Protein AF-A0A849GYH5-F1 (afdb_monomer)

Sequence (51 aa):
MTDTILRTKDITKPTAFSLSPDAETRAALAEDLGITAIRKLTFSGEIAPDG

Solvent-accessible surface area (backbone atoms only — not comparable to full-atom values): 3482 Å² total; per-residue (Å²): 132,88,84,78,82,83,54,76,90,76,48,85,54,75,41,79,47,76,49,64,68,53,75,67,57,31,49,55,50,15,59,76,69,73,47,98,68,60,93,76,61,73,52,70,53,66,54,59,75,93,126

pLDDT: mean 83.04, std 11.48, range [36.56, 94.19]

Radius of gyration: 14.2 Å; Cα contacts (8 Å, |Δi|>4): 49; chains: 1; bounding box: 28×24×35 Å

Secondary structure (DSSP, 8-state):
-------GGG--S-EEEEE---HHHHHHHHHHTT-S--S---EEEEE----

Mean predicted a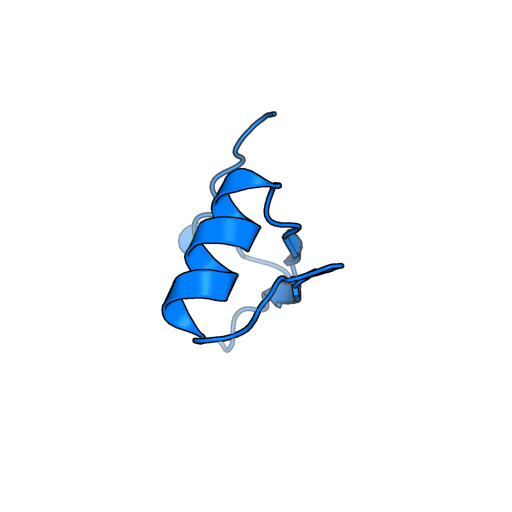ligned error: 7.1 Å

Structure (mmCIF, N/CA/C/O backbone):
data_AF-A0A849GYH5-F1
#
_entry.id   AF-A0A849GYH5-F1
#
loop_
_atom_site.group_PDB
_atom_site.id
_atom_site.type_symbol
_atom_site.label_atom_id
_atom_site.label_alt_id
_atom_site.label_comp_id
_atom_site.label_asym_id
_atom_site.label_entity_id
_atom_site.label_seq_id
_atom_site.pdbx_PDB_ins_code
_atom_site.Cartn_x
_atom_site.Cartn_y
_atom_site.Cartn_z
_atom_site.occupancy
_atom_site.B_iso_or_equiv
_atom_site.auth_seq_id
_atom_site.auth_comp_id
_atom_site.auth_asym_id
_atom_site.auth_atom_id
_atom_site.pdbx_PDB_model_num
ATOM 1 N N . MET A 1 1 ? -0.717 16.683 1.489 1.00 40.72 1 MET A N 1
ATOM 2 C CA . MET A 1 1 ? 0.201 15.553 1.244 1.00 40.72 1 MET A CA 1
ATOM 3 C C . MET A 1 1 ? 0.198 15.357 -0.261 1.00 40.72 1 MET A C 1
ATOM 5 O O . MET A 1 1 ? -0.878 15.197 -0.815 1.00 40.72 1 MET A O 1
ATOM 9 N N . THR A 1 2 ? 1.314 15.626 -0.931 1.00 36.56 2 THR A N 1
ATOM 10 C CA . THR A 1 2 ? 1.347 15.865 -2.384 1.00 36.56 2 THR A CA 1
ATOM 11 C C . THR A 1 2 ? 1.246 14.542 -3.135 1.00 36.56 2 THR A C 1
ATOM 13 O O . THR A 1 2 ? 2.144 13.712 -3.019 1.00 36.56 2 THR A O 1
ATOM 16 N N . ASP A 1 3 ? 0.152 14.341 -3.868 1.00 57.59 3 ASP A N 1
ATOM 17 C CA . ASP 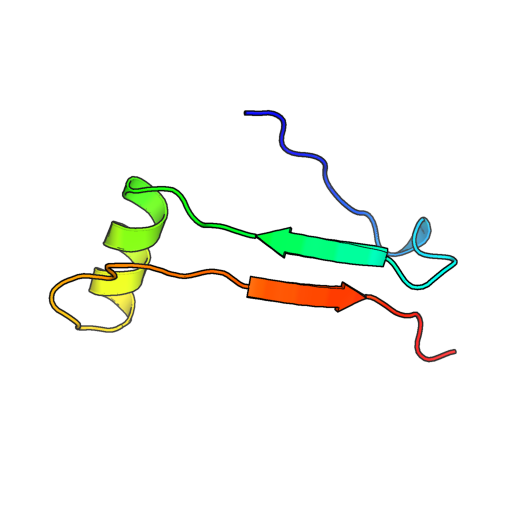A 1 3 ? -0.071 13.137 -4.665 1.00 57.59 3 ASP A CA 1
ATOM 18 C C . ASP A 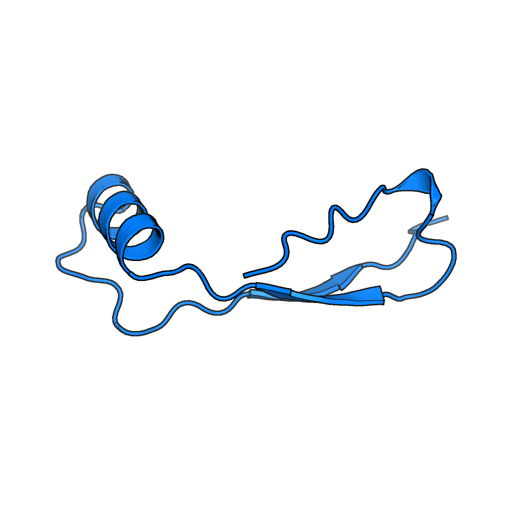1 3 ? 0.701 13.263 -5.985 1.00 57.59 3 ASP A C 1
ATOM 20 O O . ASP A 1 3 ? 0.285 13.939 -6.929 1.00 57.59 3 ASP A O 1
ATOM 24 N N . THR A 1 4 ? 1.912 12.710 -6.011 1.00 65.44 4 THR A N 1
ATOM 25 C CA . THR A 1 4 ? 2.725 12.660 -7.228 1.00 65.44 4 THR A CA 1
ATOM 26 C C . THR A 1 4 ? 2.262 11.469 -8.057 1.00 65.44 4 THR A C 1
ATOM 28 O O . THR A 1 4 ? 2.638 10.331 -7.788 1.00 65.44 4 THR A O 1
ATOM 31 N N . ILE A 1 5 ? 1.452 11.736 -9.082 1.00 75.06 5 ILE A N 1
ATOM 32 C CA . ILE A 1 5 ? 1.000 10.721 -10.037 1.00 75.06 5 ILE A CA 1
ATOM 33 C C . ILE A 1 5 ? 2.194 10.259 -10.881 1.00 75.06 5 ILE A C 1
ATOM 35 O O . ILE A 1 5 ? 2.698 11.011 -11.718 1.00 75.06 5 ILE A O 1
ATOM 39 N N . LEU A 1 6 ? 2.622 9.006 -10.699 1.00 74.56 6 LEU A N 1
ATOM 40 C CA . LEU A 1 6 ? 3.575 8.362 -11.601 1.00 74.56 6 LEU A CA 1
ATOM 41 C C . LEU A 1 6 ? 2.851 7.897 -12.866 1.00 74.56 6 LEU A C 1
ATOM 43 O O . LEU A 1 6 ? 1.939 7.073 -12.812 1.00 74.56 6 LEU A O 1
ATOM 47 N N . ARG A 1 7 ? 3.270 8.408 -14.024 1.00 80.44 7 ARG A N 1
ATOM 48 C CA . ARG A 1 7 ? 2.773 7.954 -15.327 1.00 80.44 7 ARG A CA 1
ATOM 49 C C . ARG A 1 7 ? 3.738 6.932 -15.901 1.00 80.44 7 ARG A C 1
ATOM 51 O O . ARG A 1 7 ? 4.934 7.185 -15.984 1.00 80.44 7 ARG A O 1
ATOM 58 N N . THR A 1 8 ? 3.208 5.813 -16.381 1.00 74.69 8 THR A N 1
ATOM 59 C CA . THR A 1 8 ? 4.003 4.709 -16.946 1.00 74.69 8 THR A CA 1
ATOM 60 C C . THR A 1 8 ? 4.918 5.138 -18.095 1.00 74.69 8 THR A C 1
ATOM 62 O O . THR A 1 8 ? 6.028 4.634 -18.197 1.00 74.69 8 THR A O 1
ATOM 65 N N . LYS A 1 9 ? 4.503 6.113 -18.918 1.00 77.06 9 LYS A N 1
ATOM 66 C CA . LYS A 1 9 ? 5.318 6.658 -20.023 1.00 77.06 9 LYS A CA 1
ATOM 67 C C . LYS A 1 9 ? 6.603 7.352 -19.566 1.00 77.06 9 LYS A C 1
ATOM 69 O O . LYS A 1 9 ? 7.556 7.414 -20.334 1.00 77.06 9 LYS A O 1
ATOM 74 N N . ASP A 1 10 ? 6.617 7.866 -18.341 1.00 77.88 10 ASP A N 1
ATOM 75 C CA . ASP A 1 10 ? 7.745 8.622 -17.801 1.00 77.88 10 ASP A CA 1
ATOM 76 C C . ASP A 1 10 ? 8.755 7.699 -17.079 1.00 77.88 10 ASP A C 1
ATOM 78 O O . ASP A 1 10 ? 9.874 8.113 -16.765 1.00 77.88 10 ASP A O 1
ATOM 82 N N . ILE A 1 11 ? 8.403 6.422 -16.865 1.00 80.88 11 ILE A N 1
ATOM 83 C CA . ILE A 1 11 ? 9.248 5.421 -16.199 1.00 80.88 11 ILE A CA 1
ATOM 84 C C . ILE A 1 11 ? 10.226 4.823 -17.216 1.00 80.88 11 ILE A C 1
ATOM 86 O O . ILE A 1 11 ? 9.998 3.775 -17.811 1.00 80.88 11 ILE A O 1
ATOM 90 N N . THR A 1 12 ? 11.345 5.517 -17.416 1.00 81.69 12 THR A N 1
ATOM 91 C CA . THR A 1 12 ? 12.451 5.076 -18.291 1.00 81.69 12 THR A CA 1
ATOM 92 C C . THR A 1 12 ? 13.568 4.347 -17.538 1.00 81.69 12 THR A C 1
ATOM 94 O O . THR A 1 12 ? 14.477 3.792 -18.151 1.00 81.69 12 THR A O 1
ATOM 97 N N . LYS A 1 13 ? 13.522 4.357 -16.201 1.00 82.69 13 LYS A N 1
ATOM 98 C CA . LYS A 1 13 ? 14.478 3.714 -15.288 1.00 82.69 13 LYS A CA 1
ATOM 99 C C . LYS A 1 13 ? 13.726 3.132 -14.086 1.00 82.69 13 LYS A C 1
ATOM 101 O O . LYS A 1 13 ? 12.646 3.648 -13.775 1.00 82.69 13 LYS A O 1
ATOM 106 N N . PRO A 1 14 ? 14.291 2.125 -13.388 1.00 83.25 14 PRO A N 1
ATOM 107 C CA . PRO A 1 14 ? 13.723 1.615 -12.145 1.00 83.25 14 PRO A CA 1
ATOM 108 C C . PRO A 1 14 ? 13.398 2.760 -11.183 1.00 83.25 14 PRO A C 1
ATOM 110 O O . PRO A 1 14 ? 14.271 3.553 -10.829 1.00 83.25 14 PRO A O 1
ATOM 113 N N . THR A 1 1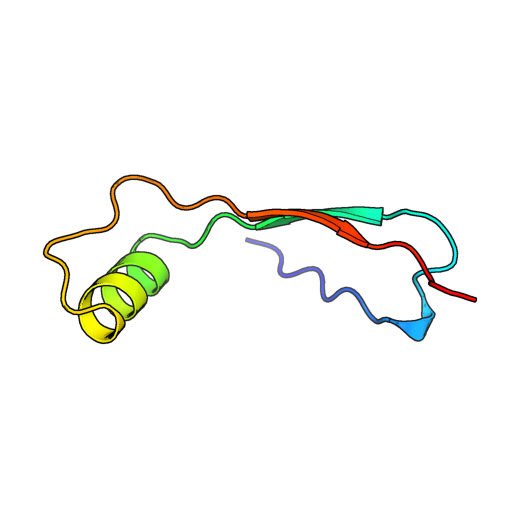5 ? 12.124 2.882 -10.819 1.00 86.12 15 THR A N 1
ATOM 114 C CA . THR A 1 15 ? 11.630 3.946 -9.943 1.00 86.12 15 THR A CA 1
ATOM 115 C C . THR A 1 15 ? 11.133 3.333 -8.647 1.00 86.12 15 THR A C 1
ATOM 117 O O . THR A 1 15 ? 10.149 2.591 -8.640 1.00 86.12 15 THR A O 1
ATOM 120 N N . ALA A 1 16 ? 11.824 3.637 -7.548 1.00 87.75 16 ALA A N 1
ATOM 121 C CA . ALA A 1 16 ? 11.413 3.203 -6.223 1.00 87.75 16 ALA A CA 1
ATOM 122 C C . ALA A 1 16 ? 10.100 3.885 -5.826 1.00 87.75 16 ALA A C 1
ATOM 124 O O . ALA A 1 16 ? 9.938 5.096 -5.993 1.00 87.75 16 ALA A O 1
ATOM 125 N N . PHE A 1 17 ? 9.176 3.113 -5.264 1.00 87.19 17 PHE A N 1
ATOM 126 C CA . PHE A 1 17 ? 7.937 3.623 -4.699 1.00 87.19 17 PHE A CA 1
ATOM 127 C C . PHE A 1 17 ? 7.765 3.135 -3.266 1.00 87.19 17 PHE A C 1
ATOM 129 O O . PHE A 1 17 ? 8.184 2.040 -2.887 1.00 87.19 17 PHE A O 1
ATOM 136 N N . SER A 1 18 ? 7.132 3.982 -2.465 1.00 87.00 18 SER A N 1
ATOM 137 C CA . SER A 1 18 ? 6.713 3.665 -1.109 1.00 87.00 18 SER A CA 1
ATOM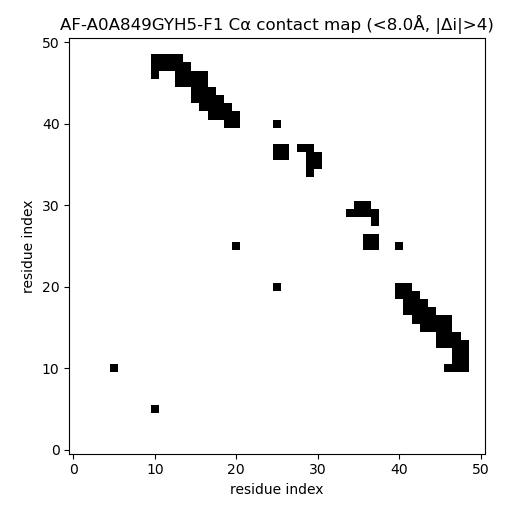 138 C C . SER A 1 18 ? 5.341 4.280 -0.893 1.00 87.00 18 SER A C 1
ATOM 140 O O . SER A 1 18 ? 5.200 5.498 -0.800 1.00 87.00 18 SER A O 1
ATOM 142 N N . LEU A 1 19 ? 4.321 3.431 -0.858 1.00 85.88 19 LEU A N 1
ATOM 143 C CA . LEU A 1 19 ? 2.944 3.807 -0.605 1.00 85.88 19 LEU A CA 1
ATOM 144 C C . LEU A 1 19 ? 2.579 3.379 0.813 1.00 85.88 19 LEU A C 1
ATOM 146 O O . LEU A 1 19 ? 2.609 2.198 1.160 1.00 85.88 19 LEU A O 1
ATOM 150 N N . SER A 1 20 ? 2.230 4.358 1.639 1.00 87.69 20 SER A N 1
ATOM 151 C CA . SER A 1 20 ? 1.712 4.139 2.987 1.00 87.69 20 SER A CA 1
ATOM 152 C C . SER A 1 20 ? 0.302 4.715 3.049 1.00 87.69 20 SER A C 1
ATOM 154 O O . SER A 1 20 ? 0.173 5.938 3.098 1.00 87.69 20 SER A O 1
ATOM 156 N N . PRO A 1 21 ? -0.743 3.868 3.019 1.00 86.25 21 PRO A N 1
ATOM 157 C CA . PRO A 1 21 ? -2.118 4.330 3.101 1.00 86.25 21 PRO A CA 1
ATOM 158 C C . PRO A 1 21 ? -2.365 5.051 4.428 1.00 86.25 21 PRO A C 1
ATOM 160 O O . PRO A 1 21 ? -1.862 4.638 5.484 1.00 86.25 21 PR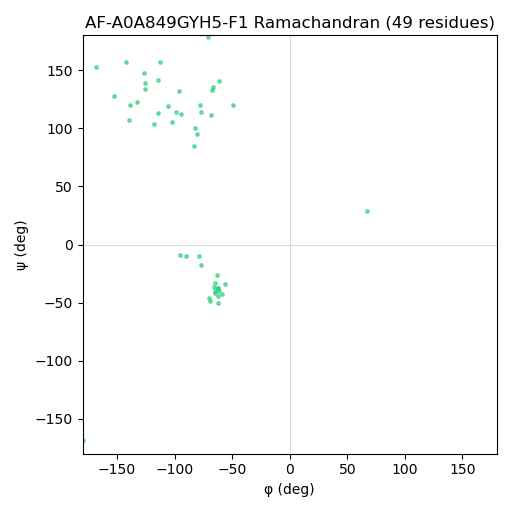O A O 1
ATOM 163 N N . ASP A 1 22 ? -3.130 6.136 4.366 1.00 86.06 22 ASP A N 1
ATOM 164 C CA . ASP A 1 22 ? -3.522 6.906 5.542 1.00 86.06 22 ASP A CA 1
ATOM 165 C C . ASP A 1 22 ? -4.543 6.152 6.412 1.00 86.06 22 ASP A C 1
ATOM 167 O O . ASP A 1 22 ? -4.921 5.009 6.150 1.00 86.06 22 ASP A O 1
ATOM 171 N N . ALA A 1 23 ? -4.946 6.765 7.524 1.00 85.94 23 ALA A N 1
ATOM 172 C CA . ALA A 1 23 ? -5.837 6.115 8.478 1.00 85.94 23 ALA A CA 1
ATOM 173 C C . ALA A 1 23 ? -7.211 5.772 7.880 1.00 85.94 23 ALA A C 1
ATOM 175 O O . ALA A 1 23 ? -7.739 4.709 8.197 1.00 85.94 23 ALA A O 1
ATOM 176 N N . GLU A 1 24 ? -7.748 6.636 7.019 1.00 88.44 24 GLU A N 1
ATOM 177 C CA . GLU A 1 24 ? -9.045 6.448 6.366 1.00 88.44 24 GLU A CA 1
ATOM 178 C C . GLU A 1 24 ? -8.975 5.307 5.348 1.00 88.44 24 GLU A C 1
ATOM 180 O O . GLU A 1 24 ? -9.750 4.355 5.417 1.00 88.44 24 GLU A O 1
ATOM 185 N N . THR A 1 25 ? -7.950 5.321 4.496 1.00 89.56 25 THR A N 1
ATOM 186 C CA . THR A 1 25 ? -7.712 4.274 3.500 1.00 89.56 25 THR A CA 1
ATOM 187 C C . THR A 1 25 ? -7.479 2.919 4.169 1.00 89.56 25 THR A C 1
ATOM 189 O O . THR A 1 25 ? -7.995 1.899 3.721 1.00 89.56 25 THR A O 1
ATOM 192 N N . ARG A 1 26 ? -6.738 2.876 5.285 1.00 90.06 26 ARG A N 1
ATOM 193 C CA . ARG A 1 26 ? -6.551 1.636 6.061 1.00 90.06 26 ARG A CA 1
ATOM 194 C C . ARG A 1 26 ? -7.844 1.118 6.682 1.00 90.06 26 ARG A C 1
ATOM 196 O O . ARG A 1 26 ? -7.963 -0.093 6.833 1.00 90.06 26 ARG A O 1
ATOM 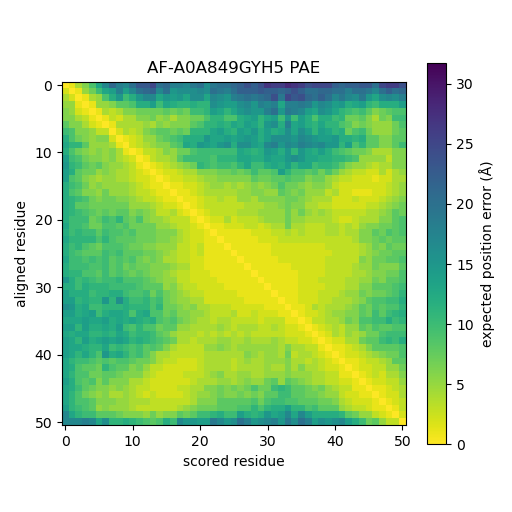203 N N . ALA A 1 27 ? -8.764 1.994 7.084 1.00 88.50 27 ALA A N 1
ATOM 204 C CA . ALA A 1 27 ? -10.051 1.579 7.634 1.00 88.50 27 ALA A CA 1
ATOM 205 C C . ALA A 1 27 ? -10.933 0.962 6.541 1.00 88.50 27 ALA A C 1
ATOM 207 O O . ALA A 1 27 ? -11.432 -0.142 6.734 1.00 88.50 27 ALA A O 1
ATOM 208 N N . ALA A 1 28 ? -11.012 1.607 5.373 1.00 91.56 28 ALA A N 1
ATOM 209 C CA . ALA A 1 28 ? -11.719 1.071 4.209 1.00 91.56 28 ALA A CA 1
ATOM 210 C C . ALA A 1 28 ? -11.147 -0.288 3.765 1.00 91.56 28 ALA A C 1
ATOM 212 O O . ALA A 1 28 ? -11.888 -1.230 3.511 1.00 91.56 28 ALA A O 1
ATOM 213 N N . LEU A 1 29 ? -9.817 -0.425 3.748 1.00 90.19 29 LEU A N 1
ATOM 214 C CA . LEU A 1 29 ? -9.160 -1.701 3.446 1.00 90.19 29 LEU A CA 1
ATOM 215 C C . LEU A 1 29 ? -9.423 -2.770 4.515 1.00 90.19 29 LEU A C 1
ATOM 217 O O . LEU A 1 29 ? -9.543 -3.943 4.181 1.00 90.19 29 LEU A O 1
ATOM 221 N N . ALA A 1 30 ? -9.484 -2.399 5.797 1.00 92.06 30 ALA A N 1
ATOM 222 C CA . ALA A 1 30 ? -9.794 -3.346 6.868 1.00 92.06 30 ALA A CA 1
ATOM 223 C C . ALA A 1 30 ? -11.224 -3.893 6.737 1.00 92.06 30 ALA A C 1
ATOM 225 O O . ALA A 1 30 ? -11.433 -5.091 6.922 1.00 92.06 30 ALA A O 1
ATOM 226 N N . GLU A 1 31 ? -12.171 -3.026 6.375 1.00 93.00 31 GLU A N 1
ATOM 227 C CA . GLU A 1 31 ? -13.556 -3.392 6.084 1.00 93.00 31 GLU A CA 1
ATOM 228 C C . GLU A 1 31 ? -13.649 -4.340 4.881 1.00 93.00 31 GLU A C 1
ATOM 230 O O . GLU A 1 31 ? -14.231 -5.416 5.005 1.00 93.00 31 GLU A O 1
ATOM 235 N N . ASP A 1 32 ? -13.002 -3.997 3.762 1.00 93.50 32 ASP A N 1
ATOM 236 C CA . ASP A 1 32 ? -13.000 -4.808 2.533 1.00 93.50 32 ASP A CA 1
ATOM 237 C C . ASP A 1 32 ? -12.367 -6.196 2.744 1.00 93.50 32 ASP A C 1
ATOM 239 O O . ASP A 1 32 ? -12.855 -7.212 2.252 1.00 93.50 32 ASP A O 1
ATOM 243 N N . LEU A 1 33 ? -11.311 -6.264 3.559 1.00 91.06 33 LEU A N 1
ATOM 244 C CA . LEU A 1 33 ? -10.641 -7.516 3.922 1.00 91.06 33 LEU A CA 1
ATOM 245 C C . LEU A 1 33 ? -11.380 -8.318 5.010 1.00 91.06 33 LEU A C 1
ATOM 247 O O . LEU A 1 33 ? -10.986 -9.451 5.292 1.00 91.06 33 LEU A O 1
ATOM 251 N N . GLY A 1 34 ? -12.408 -7.756 5.655 1.00 94.19 34 GLY A N 1
ATOM 252 C CA . GLY A 1 34 ? -13.131 -8.401 6.755 1.00 94.19 34 GLY A CA 1
ATOM 253 C C . GLY A 1 34 ? -12.302 -8.585 8.034 1.00 94.19 34 GLY A C 1
ATOM 254 O O . GLY A 1 34 ? -12.525 -9.532 8.789 1.00 94.19 34 GLY A O 1
ATOM 255 N N . ILE A 1 35 ? -11.327 -7.706 8.285 1.00 94.19 35 ILE A N 1
ATOM 256 C CA . ILE A 1 35 ? -10.443 -7.746 9.462 1.00 94.19 35 ILE A CA 1
ATOM 257 C C . ILE A 1 35 ? -10.698 -6.560 10.397 1.00 94.19 35 ILE A C 1
ATOM 259 O O . ILE A 1 35 ? -11.169 -5.507 9.990 1.00 94.19 35 ILE A O 1
ATOM 263 N N . THR A 1 36 ? -10.342 -6.700 11.677 1.00 90.56 36 THR A N 1
ATOM 264 C CA . THR A 1 36 ? -10.641 -5.677 12.695 1.00 90.56 36 THR A CA 1
ATOM 265 C C . THR A 1 36 ? -9.965 -4.331 12.432 1.00 90.56 36 THR A C 1
ATOM 267 O O . THR A 1 36 ? -10.581 -3.288 12.621 1.00 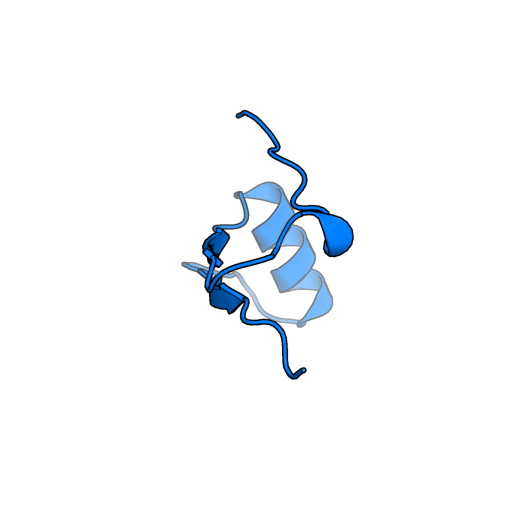90.56 36 THR A O 1
ATOM 270 N N . ALA A 1 37 ? -8.683 -4.333 12.065 1.00 87.31 37 ALA A N 1
ATOM 271 C CA . ALA A 1 37 ? -7.938 -3.115 11.768 1.00 87.31 37 ALA A CA 1
ATOM 272 C C . ALA A 1 37 ? -6.601 -3.440 11.101 1.00 87.31 37 ALA A C 1
ATOM 274 O O . ALA A 1 37 ? -5.974 -4.460 11.393 1.00 87.31 37 ALA A O 1
ATOM 275 N N . ILE A 1 38 ? -6.099 -2.499 10.300 1.00 87.88 38 ILE A N 1
ATOM 276 C CA . ILE A 1 38 ? -4.745 -2.555 9.753 1.00 87.88 38 ILE A CA 1
ATOM 277 C C . ILE A 1 38 ? -3.840 -1.604 10.541 1.00 87.88 38 ILE A C 1
ATOM 279 O O . ILE A 1 38 ? -3.885 -0.385 10.381 1.00 87.88 38 ILE A O 1
ATOM 283 N N . ARG A 1 39 ? -2.983 -2.174 11.398 1.00 86.88 39 ARG A N 1
ATOM 284 C CA . ARG A 1 39 ? -2.008 -1.422 12.214 1.00 86.88 39 ARG A CA 1
ATOM 285 C C . ARG A 1 39 ? -0.956 -0.719 11.349 1.00 86.88 39 ARG A C 1
ATOM 287 O O . ARG A 1 39 ? -0.578 0.412 11.647 1.00 86.88 39 ARG A O 1
ATOM 294 N N . LYS A 1 40 ? -0.453 -1.398 10.313 1.00 84.81 40 LYS A N 1
ATOM 295 C CA . LYS A 1 40 ? 0.560 -0.888 9.381 1.00 84.81 40 LYS A CA 1
ATOM 296 C C . LYS A 1 40 ? 0.410 -1.584 8.032 1.00 84.81 40 LYS A C 1
ATOM 298 O O . LYS A 1 40 ? 0.422 -2.808 7.981 1.00 84.81 40 LYS A O 1
ATOM 303 N N . LEU A 1 41 ? 0.313 -0.795 6.968 1.00 83.44 41 LEU A N 1
ATOM 304 C CA . LEU A 1 41 ? 0.359 -1.261 5.589 1.00 83.44 41 LEU A CA 1
ATOM 305 C C . LEU A 1 41 ? 1.321 -0.360 4.837 1.00 83.44 41 LEU A C 1
ATOM 307 O O . LEU A 1 41 ? 1.169 0.859 4.850 1.00 83.44 41 LEU A O 1
ATOM 311 N N . THR A 1 42 ? 2.344 -0.957 4.249 1.00 86.94 42 THR A N 1
ATOM 312 C CA . THR A 1 42 ? 3.330 -0.238 3.453 1.00 86.94 42 THR A CA 1
ATOM 313 C C . THR A 1 42 ? 3.620 -1.093 2.239 1.00 86.94 42 THR A C 1
ATOM 315 O O . THR A 1 42 ? 4.059 -2.232 2.384 1.00 86.94 42 THR A O 1
ATOM 318 N N . PHE A 1 43 ? 3.366 -0.547 1.058 1.00 86.81 43 PHE A N 1
ATOM 319 C CA . PHE A 1 43 ? 3.783 -1.144 -0.199 1.00 86.81 43 PHE A CA 1
ATOM 320 C C . PHE A 1 43 ? 5.057 -0.447 -0.636 1.00 86.81 43 PHE A C 1
ATOM 322 O O . PHE A 1 43 ? 5.049 0.748 -0.916 1.00 86.81 43 PHE A O 1
ATOM 329 N N . SER A 1 44 ? 6.153 -1.190 -0.662 1.00 89.62 44 SER A N 1
ATOM 330 C CA . SER A 1 44 ? 7.446 -0.697 -1.120 1.00 89.62 44 SER A CA 1
ATOM 331 C C . SER A 1 44 ? 7.976 -1.606 -2.211 1.00 89.62 44 SER A C 1
ATOM 333 O O . SER A 1 44 ? 7.891 -2.826 -2.082 1.00 89.62 44 SER A O 1
ATOM 335 N N . GLY A 1 45 ? 8.552 -1.023 -3.251 1.00 89.19 45 GLY A N 1
ATOM 336 C CA . GLY A 1 45 ? 9.136 -1.775 -4.349 1.00 89.19 45 GLY A CA 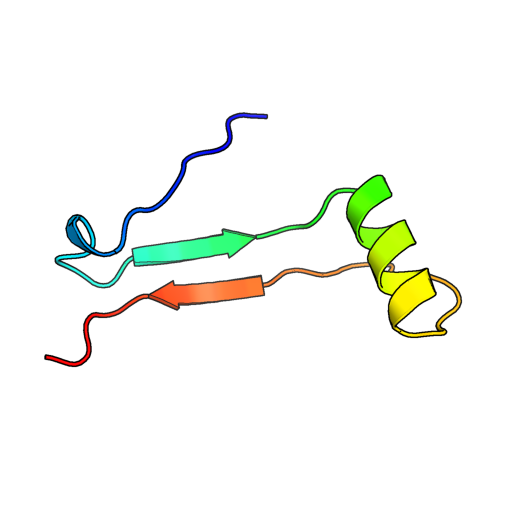1
ATOM 337 C C . GLY A 1 45 ? 9.730 -0.855 -5.399 1.00 89.19 45 GLY A C 1
ATOM 338 O O . GLY A 1 45 ? 9.860 0.351 -5.187 1.00 89.19 45 GLY A O 1
ATOM 339 N N . GLU A 1 46 ? 10.071 -1.432 -6.542 1.00 89.06 46 GLU A N 1
ATOM 340 C CA . GLU A 1 46 ? 10.598 -0.706 -7.691 1.00 89.06 46 GLU A CA 1
ATOM 341 C C . GLU A 1 46 ? 9.741 -1.021 -8.912 1.00 89.06 46 GLU A C 1
ATOM 343 O O . GLU A 1 46 ? 9.403 -2.175 -9.167 1.00 89.06 46 GLU A O 1
ATOM 348 N N . ILE A 1 47 ? 9.369 0.017 -9.657 1.00 87.62 47 ILE A N 1
ATOM 349 C CA . ILE A 1 47 ? 8.717 -0.132 -10.955 1.00 87.62 47 ILE A CA 1
ATOM 350 C C . ILE A 1 47 ? 9.817 -0.062 -12.007 1.00 87.62 47 ILE A C 1
ATOM 352 O O . ILE A 1 47 ? 10.433 0.991 -12.181 1.00 87.62 47 ILE A O 1
ATOM 356 N N . ALA A 1 48 ? 10.067 -1.175 -12.691 1.00 86.38 48 ALA A N 1
ATOM 357 C CA . ALA A 1 48 ? 10.999 -1.260 -13.808 1.00 86.38 48 ALA A CA 1
ATOM 358 C C . ALA A 1 48 ? 10.235 -1.582 -15.107 1.00 86.38 48 ALA A C 1
ATOM 360 O O . ALA A 1 48 ? 9.282 -2.361 -15.067 1.00 86.38 48 ALA A O 1
ATOM 361 N N . PRO A 1 49 ? 10.617 -0.984 -16.247 1.00 83.12 49 PRO A N 1
ATOM 362 C CA . PRO A 1 49 ? 10.080 -1.381 -17.544 1.00 83.12 49 PRO A CA 1
ATOM 363 C C . PRO A 1 49 ? 10.567 -2.793 -17.910 1.00 83.12 49 PRO A C 1
ATOM 365 O O . PRO A 1 49 ? 11.756 -3.078 -17.781 1.00 83.12 49 PRO A O 1
ATOM 368 N N . ASP A 1 50 ? 9.653 -3.655 -18.364 1.00 83.06 50 ASP A N 1
ATOM 369 C CA . ASP A 1 50 ? 9.945 -5.054 -18.744 1.00 83.06 50 ASP A CA 1
ATOM 370 C C . ASP A 1 50 ? 10.639 -5.173 -20.120 1.00 83.06 50 ASP A C 1
ATOM 372 O O . ASP A 1 50 ? 11.323 -6.159 -20.387 1.00 83.06 50 ASP A O 1
ATOM 376 N N . GLY A 1 51 ? 10.569 -4.118 -20.945 1.00 67.81 51 GLY A N 1
ATOM 377 C CA . GLY A 1 51 ? 11.144 -4.073 -22.298 1.00 67.81 51 GLY A CA 1
ATOM 378 C C . GLY A 1 51 ? 10.097 -4.145 -23.395 1.00 67.81 51 GLY A C 1
ATOM 379 O O . GLY A 1 51 ? 9.160 -4.961 -23.281 1.00 67.81 51 GLY A O 1
#

Foldseek 3Di:
DDDDDDDPVVQPDWDKDKDWDDQVRQVVVCVVVVHDTDPTDIDIDIDHDPD